Protein AF-A0A382MZM8-F1 (afdb_monomer_lite)

Radius of gyration: 19.23 Å; chains: 1; bounding box: 52×32×50 Å

InterPro domains:
  IPR002797 Polysaccharide biosynthesis protein [PF01943] (15-106)

Sequence (135 aa):
MNNFKKRKLGGFDSIKGIGAIGIGDIVGKSIAGVFWIYVASVLTPEEFGEISYLMSIAATCSIFAAIGTQNTITTFTAKKIELVKTLSIFSIISSIFGTVVLLLLFERLDIGILSIGFVLNNLVIGNLLGRKKFS

Foldseek 3Di:
DDPVVVVVVVVVVVVVLVVLVVVVVVVVVVVVVVVLVVVVVPDDPVVNVVVVVLLVLLQVLLVVLQQAFLQRLLQCLLVVPPCLVVSLVSSLVSLQVSLVVCCVVPVDNVSSVSSSVNNVVRSVNSNCNNPSVSD

Structure (mmCIF, N/CA/C/O backbone):
data_AF-A0A382MZM8-F1
#
_entry.id   AF-A0A382MZM8-F1
#
loop_
_atom_site.group_PDB
_atom_site.id
_atom_site.type_symbol
_atom_site.label_atom_id
_atom_site.label_alt_id
_atom_site.label_comp_id
_atom_site.label_asym_id
_atom_site.label_entity_id
_atom_site.label_seq_id
_atom_site.pdbx_PDB_ins_code
_atom_site.Cartn_x
_atom_site.Cartn_y
_atom_site.Cartn_z
_atom_site.occupancy
_atom_site.B_iso_or_equiv
_atom_site.auth_seq_id
_atom_site.auth_comp_id
_atom_site.auth_asym_id
_atom_site.auth_atom_id
_atom_site.pdbx_PDB_model_num
ATOM 1 N N . MET A 1 1 ? -35.511 -13.108 24.244 1.00 50.25 1 MET A N 1
ATOM 2 C CA . MET A 1 1 ? -34.773 -13.958 23.276 1.00 50.25 1 MET A CA 1
ATOM 3 C C . MET A 1 1 ? -33.525 -14.508 23.958 1.00 50.25 1 MET A C 1
ATOM 5 O O . MET A 1 1 ? -32.724 -13.721 24.439 1.00 50.25 1 MET A O 1
ATOM 9 N N . ASN A 1 2 ? -33.406 -15.834 24.075 1.00 51.44 2 ASN A N 1
ATOM 10 C CA . ASN A 1 2 ? -32.404 -16.502 24.918 1.00 51.44 2 ASN A CA 1
ATOM 11 C C . ASN A 1 2 ? -30.959 -16.254 24.420 1.00 51.44 2 ASN A C 1
ATOM 13 O O . ASN A 1 2 ? -30.708 -16.328 23.213 1.00 51.44 2 ASN A O 1
ATOM 17 N N . ASN A 1 3 ? -30.005 -15.999 25.327 1.00 56.75 3 ASN A N 1
ATOM 18 C CA . ASN A 1 3 ? -28.608 -15.621 25.014 1.00 56.75 3 ASN A CA 1
ATOM 19 C C . ASN A 1 3 ? -27.878 -16.624 24.093 1.00 56.75 3 ASN A C 1
ATOM 21 O O . ASN A 1 3 ? -27.014 -16.246 23.300 1.00 56.75 3 ASN A O 1
ATOM 25 N N . PHE A 1 4 ? -28.284 -17.895 24.124 1.00 57.38 4 PHE A N 1
ATOM 26 C CA . PHE A 1 4 ? -27.790 -18.947 23.232 1.00 57.38 4 PHE A CA 1
ATOM 27 C C . PHE A 1 4 ? -28.1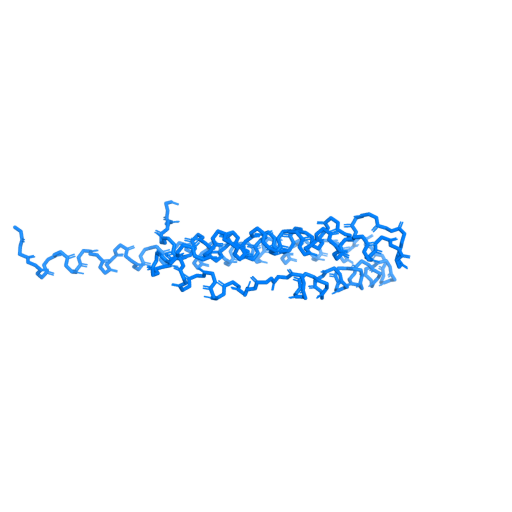71 -18.742 21.758 1.00 57.38 4 PHE A C 1
ATOM 29 O O . PHE A 1 4 ? -27.348 -18.959 20.869 1.00 57.38 4 PHE A O 1
ATOM 36 N N . LYS A 1 5 ? -29.394 -18.272 21.477 1.00 48.62 5 LYS A N 1
ATOM 37 C CA . LYS A 1 5 ? -29.871 -18.038 20.104 1.00 48.62 5 LYS A CA 1
ATOM 38 C C . LYS A 1 5 ? -29.167 -16.820 19.485 1.00 48.62 5 LYS A C 1
ATOM 40 O O . LYS A 1 5 ? -28.805 -16.855 18.316 1.00 48.62 5 LYS A O 1
ATOM 45 N N . LYS A 1 6 ? -28.866 -15.798 20.300 1.00 51.56 6 LYS A N 1
ATOM 46 C CA . LYS A 1 6 ? -28.113 -14.589 19.906 1.00 51.56 6 LYS A CA 1
ATOM 47 C C . LYS A 1 6 ? -26.655 -14.901 19.519 1.00 51.56 6 LYS A C 1
ATOM 49 O O . LYS A 1 6 ? -26.166 -14.374 18.526 1.00 51.56 6 LYS A O 1
ATOM 54 N N . ARG A 1 7 ? -25.984 -15.811 20.244 1.00 55.50 7 ARG A N 1
ATOM 55 C CA . ARG A 1 7 ? -24.635 -16.314 19.897 1.00 55.50 7 ARG A CA 1
ATOM 56 C C . ARG A 1 7 ? -24.619 -17.140 18.607 1.00 55.50 7 ARG A C 1
ATOM 58 O O . ARG A 1 7 ? -23.684 -17.012 17.825 1.00 55.50 7 ARG A O 1
ATOM 65 N N . LYS A 1 8 ? -25.645 -17.967 18.376 1.00 49.66 8 LYS A N 1
ATOM 66 C CA . LYS A 1 8 ? -25.745 -18.820 17.179 1.00 49.66 8 LYS A CA 1
ATOM 67 C C . LYS A 1 8 ? -26.028 -18.015 15.902 1.00 49.66 8 LYS A C 1
ATOM 69 O O . LYS A 1 8 ? -25.416 -18.300 14.880 1.00 49.66 8 LYS A O 1
ATOM 74 N N . LEU A 1 9 ? -26.884 -16.987 15.976 1.00 52.03 9 LEU A N 1
ATOM 75 C CA . LEU A 1 9 ? -27.099 -16.051 14.862 1.00 52.03 9 LEU A CA 1
ATOM 76 C C . LEU A 1 9 ? -25.839 -15.220 14.557 1.00 52.03 9 LEU A C 1
ATOM 78 O O . LEU A 1 9 ? -25.416 -15.170 13.409 1.00 52.03 9 LEU A O 1
ATOM 82 N N . GLY A 1 10 ? -25.164 -14.677 15.580 1.00 59.53 10 GLY A N 1
ATOM 83 C CA . GLY A 1 10 ? -23.935 -13.895 15.374 1.00 59.53 10 GLY A CA 1
ATOM 84 C C . GLY A 1 10 ? -22.761 -14.695 14.790 1.00 59.53 10 GLY A C 1
ATOM 85 O O . GLY A 1 10 ? -21.925 -14.133 14.084 1.00 59.53 10 GLY A O 1
ATOM 86 N N . GLY A 1 11 ? -22.700 -16.009 15.042 1.00 63.81 11 GLY A N 1
ATOM 87 C CA . GLY A 1 11 ? -21.718 -16.899 14.415 1.00 63.81 11 GLY A CA 1
ATOM 88 C C . GLY A 1 11 ? -21.966 -17.097 12.917 1.00 63.81 11 GLY A C 1
ATOM 89 O O . GLY A 1 11 ? -21.024 -17.056 12.133 1.00 63.81 11 GLY A O 1
ATOM 90 N N . PHE A 1 12 ? -23.229 -17.241 12.509 1.00 65.38 12 PHE A N 1
ATOM 91 C CA . PHE A 1 12 ? -23.603 -17.423 11.104 1.00 65.38 12 PHE A CA 1
ATOM 92 C C . PHE A 1 12 ? -23.371 -16.149 10.275 1.00 65.38 12 PHE A C 1
ATOM 94 O O . PHE A 1 12 ? -22.829 -16.220 9.173 1.00 65.38 12 PHE A O 1
ATOM 101 N N . ASP A 1 13 ? -23.687 -14.978 10.834 1.00 69.94 13 ASP A N 1
ATOM 102 C CA . ASP A 1 13 ? -23.414 -13.680 10.198 1.00 69.94 13 ASP A CA 1
ATOM 103 C C . ASP A 1 13 ? -21.905 -13.396 10.098 1.00 69.94 13 ASP A C 1
ATOM 105 O O . ASP A 1 13 ? -21.431 -12.850 9.102 1.00 69.94 13 ASP A O 1
ATOM 109 N N . SER A 1 14 ? -21.121 -13.844 11.086 1.00 70.75 14 SER A N 1
ATOM 110 C CA . SER A 1 14 ? -19.655 -13.755 11.037 1.00 70.75 14 SER A CA 1
ATOM 111 C C . SER A 1 14 ? -19.053 -14.645 9.943 1.00 70.75 14 SER A C 1
ATOM 113 O O . SER A 1 14 ? -18.127 -14.216 9.260 1.00 70.75 14 SER A O 1
ATOM 115 N N . ILE A 1 15 ? -19.583 -15.858 9.737 1.00 79.06 15 ILE A N 1
ATOM 116 C CA . ILE A 1 15 ? -19.142 -16.765 8.662 1.00 79.06 15 ILE A CA 1
ATOM 117 C C . ILE A 1 15 ? -19.470 -16.174 7.287 1.00 79.06 15 ILE A C 1
ATOM 119 O O . ILE A 1 15 ? -18.625 -16.212 6.396 1.00 79.06 15 ILE A O 1
ATOM 123 N N . LYS A 1 16 ? -20.656 -15.572 7.120 1.00 79.25 16 LYS A N 1
ATOM 124 C CA . LYS A 1 16 ? -21.018 -14.863 5.883 1.00 79.25 16 LYS A CA 1
ATOM 125 C C . LYS A 1 16 ? -20.082 -13.688 5.596 1.00 79.25 16 LYS A C 1
ATOM 127 O O . LYS A 1 16 ? -19.625 -13.557 4.467 1.00 79.25 16 LYS A O 1
ATOM 132 N N . GLY A 1 17 ? -19.752 -12.878 6.606 1.00 79.75 17 GLY A N 1
ATOM 133 C CA . GLY A 1 17 ? -18.824 -11.750 6.454 1.00 79.75 17 GLY A CA 1
ATOM 134 C C . GLY A 1 17 ? -17.400 -12.181 6.084 1.00 79.75 17 GLY A C 1
ATOM 135 O O . GLY A 1 17 ? -16.790 -11.601 5.190 1.00 79.75 17 GLY A O 1
ATOM 136 N N . ILE A 1 18 ? -16.884 -13.242 6.714 1.00 81.06 18 ILE A N 1
ATOM 137 C CA . ILE A 1 18 ? -15.571 -13.815 6.368 1.00 81.06 18 ILE A CA 1
ATOM 138 C C . ILE A 1 18 ? -15.595 -14.402 4.950 1.00 81.06 18 ILE A C 1
ATOM 140 O O . ILE A 1 18 ? -14.662 -14.180 4.182 1.00 81.06 18 ILE A O 1
ATOM 144 N N . GLY A 1 19 ? -16.672 -15.105 4.585 1.00 85.06 19 GLY A N 1
ATOM 145 C CA . GLY A 1 19 ? -16.867 -15.633 3.236 1.00 85.06 19 GLY A CA 1
ATOM 146 C C . GLY A 1 19 ? -16.887 -14.533 2.174 1.00 85.06 19 GLY A C 1
ATOM 147 O O . GLY A 1 19 ? -16.227 -14.673 1.150 1.00 85.06 19 GLY A O 1
ATOM 148 N N . ALA A 1 20 ? -17.564 -13.413 2.439 1.00 85.56 20 ALA A N 1
ATOM 149 C CA . ALA A 1 20 ? -17.592 -12.262 1.539 1.00 85.56 20 ALA A CA 1
ATOM 150 C C . ALA A 1 20 ? -16.196 -11.649 1.326 1.00 85.56 20 ALA A C 1
ATOM 152 O O . ALA A 1 20 ? -15.827 -11.368 0.187 1.00 85.56 20 ALA A O 1
ATOM 153 N N . ILE A 1 21 ? -15.388 -11.509 2.387 1.00 84.50 21 ILE A N 1
ATOM 154 C CA . ILE A 1 21 ? -13.992 -11.048 2.266 1.00 84.50 21 ILE A CA 1
ATOM 155 C C . ILE A 1 21 ? -13.163 -12.031 1.442 1.00 84.50 21 ILE A C 1
ATOM 157 O O . ILE A 1 21 ? -12.437 -11.609 0.549 1.00 84.50 21 ILE A O 1
ATOM 161 N N . GLY A 1 22 ? -13.279 -13.332 1.722 1.00 88.00 22 GLY A N 1
ATOM 162 C CA . GLY A 1 22 ? -12.537 -14.359 0.992 1.00 88.00 22 GLY A CA 1
ATOM 163 C C . GLY A 1 22 ? -12.871 -14.370 -0.500 1.00 88.00 22 GLY A C 1
ATOM 164 O O . GLY A 1 22 ? -11.969 -14.426 -1.330 1.00 88.00 22 GLY A O 1
ATOM 165 N N . ILE A 1 23 ? -14.155 -14.247 -0.851 1.00 91.19 23 ILE A N 1
ATOM 166 C CA . ILE A 1 23 ? -14.594 -14.131 -2.249 1.00 91.19 23 ILE A CA 1
ATOM 167 C C . ILE A 1 23 ? -14.036 -12.852 -2.878 1.00 91.19 23 ILE A C 1
ATOM 169 O O . ILE A 1 23 ? -13.497 -12.912 -3.980 1.00 91.19 23 ILE A O 1
ATOM 173 N N . GLY A 1 24 ? -14.125 -11.715 -2.183 1.00 90.69 24 GLY A N 1
ATOM 174 C CA . GLY A 1 24 ? -13.575 -10.448 -2.664 1.00 90.69 24 GLY A CA 1
ATOM 175 C C . GLY A 1 24 ? -12.070 -10.519 -2.928 1.00 90.69 24 GLY A C 1
ATOM 176 O O . GLY A 1 24 ? -11.610 -10.044 -3.964 1.00 90.69 24 GLY A O 1
ATOM 177 N N . ASP A 1 25 ? -11.315 -11.167 -2.040 1.00 91.19 25 ASP A N 1
ATOM 178 C CA . ASP A 1 25 ? -9.869 -11.347 -2.183 1.00 91.19 25 ASP A CA 1
ATOM 179 C C . ASP A 1 25 ? -9.521 -12.259 -3.370 1.00 91.19 25 ASP A C 1
ATOM 181 O O . ASP A 1 25 ? -8.662 -11.914 -4.180 1.00 91.19 25 ASP A O 1
ATOM 185 N N . ILE A 1 26 ? -10.237 -13.379 -3.537 1.00 95.44 26 ILE A N 1
ATOM 186 C CA . ILE A 1 26 ? -10.057 -14.278 -4.688 1.00 95.44 26 ILE A CA 1
ATOM 187 C C . ILE A 1 26 ? -10.354 -13.538 -5.992 1.00 95.44 26 ILE A C 1
ATOM 189 O O . ILE A 1 26 ? -9.512 -13.525 -6.885 1.00 95.44 26 ILE A O 1
ATOM 193 N N . VAL A 1 27 ? -11.516 -12.887 -6.096 1.00 96.12 27 VAL A N 1
ATOM 194 C CA . VAL A 1 27 ? -11.919 -12.158 -7.307 1.00 96.12 27 VAL A CA 1
ATOM 195 C C . VAL A 1 27 ? -10.920 -11.046 -7.624 1.00 96.12 27 VAL A C 1
ATOM 197 O O . VAL A 1 27 ? -10.465 -10.942 -8.762 1.00 96.12 27 VAL A O 1
ATOM 200 N N . GLY A 1 28 ? -10.521 -10.256 -6.623 1.00 94.25 28 GLY A N 1
ATOM 201 C CA . GLY A 1 28 ? -9.542 -9.184 -6.794 1.00 94.25 28 GLY A CA 1
ATOM 202 C C . GLY A 1 28 ? -8.186 -9.699 -7.281 1.00 94.25 28 GLY A C 1
ATOM 203 O O . GLY A 1 28 ? -7.628 -9.160 -8.238 1.00 94.25 28 GLY A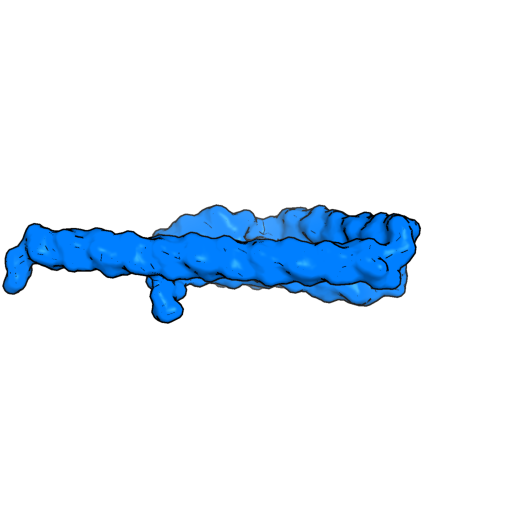 O 1
ATOM 204 N N . LYS A 1 29 ? -7.676 -10.784 -6.685 1.00 95.31 29 LYS A N 1
ATOM 205 C CA . LYS A 1 29 ? -6.416 -11.417 -7.107 1.00 95.31 29 LYS A CA 1
ATOM 206 C C . LYS A 1 29 ? -6.515 -12.043 -8.495 1.00 95.31 29 LYS A C 1
ATOM 208 O O . LYS A 1 29 ? -5.558 -11.946 -9.256 1.00 95.31 29 LYS A O 1
ATOM 213 N N . SER A 1 30 ? -7.649 -12.645 -8.851 1.00 96.94 30 SER A N 1
ATOM 214 C CA . SER A 1 30 ? -7.878 -13.182 -10.196 1.00 96.94 30 SER A CA 1
ATOM 215 C C . SER A 1 30 ? -7.873 -12.078 -11.252 1.00 96.94 30 SER A C 1
ATOM 217 O O . SER A 1 30 ? -7.204 -12.229 -12.272 1.00 96.94 30 SER A O 1
ATOM 219 N N . ILE A 1 31 ? -8.543 -10.949 -10.994 1.00 97.06 31 ILE A N 1
ATOM 220 C CA . ILE A 1 31 ? -8.527 -9.781 -11.891 1.00 97.06 31 ILE A CA 1
ATOM 221 C C . ILE A 1 31 ? -7.099 -9.242 -12.037 1.00 97.06 31 ILE A C 1
ATOM 223 O O . ILE A 1 31 ? -6.644 -9.022 -13.158 1.00 97.06 31 ILE A O 1
AT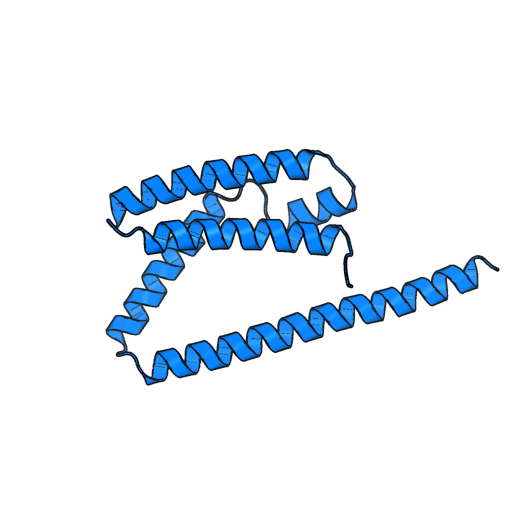OM 227 N N . ALA A 1 32 ? -6.369 -9.086 -10.929 1.00 95.88 32 ALA A N 1
ATOM 228 C CA . ALA A 1 32 ? -4.972 -8.656 -10.959 1.00 95.88 32 ALA A CA 1
ATOM 229 C C . ALA A 1 32 ? -4.074 -9.641 -11.733 1.00 95.88 32 ALA A C 1
ATOM 231 O O . ALA A 1 32 ? -3.188 -9.218 -12.471 1.00 95.88 32 ALA A O 1
ATOM 232 N N . GLY A 1 33 ? -4.317 -10.948 -11.612 1.00 96.94 33 GLY A N 1
ATOM 233 C CA . GLY A 1 33 ? -3.609 -11.976 -12.376 1.00 96.94 33 GLY A CA 1
ATOM 234 C C . GLY A 1 33 ? -3.841 -11.847 -13.882 1.00 96.94 33 GLY A C 1
ATOM 235 O O . GLY A 1 33 ? -2.882 -11.819 -14.647 1.00 96.94 33 GLY A O 1
ATOM 236 N N . VAL A 1 34 ? -5.100 -11.695 -14.309 1.00 97.56 34 VAL A N 1
ATOM 237 C CA . VAL A 1 34 ? -5.444 -11.461 -15.724 1.00 97.56 34 VAL A CA 1
ATOM 238 C C . VAL A 1 34 ? -4.815 -10.163 -16.237 1.00 97.56 34 VAL A C 1
ATOM 240 O O . VAL A 1 34 ? -4.268 -10.146 -17.338 1.00 97.56 34 VAL A O 1
ATOM 243 N N . PHE A 1 35 ? -4.834 -9.099 -15.430 1.00 96.12 35 PHE A N 1
ATOM 244 C CA . PHE A 1 35 ? -4.176 -7.835 -15.754 1.00 96.12 35 PHE A CA 1
ATOM 245 C C . PHE A 1 35 ? -2.680 -8.025 -16.031 1.00 96.12 35 PHE A C 1
ATOM 247 O O . PHE A 1 35 ? -2.194 -7.588 -17.071 1.00 96.12 35 PHE A O 1
ATOM 254 N N . TRP A 1 36 ? -1.952 -8.723 -15.156 1.00 95.06 36 TRP A N 1
ATOM 255 C CA . TRP A 1 36 ? -0.517 -8.937 -15.359 1.00 95.06 36 TRP A CA 1
ATOM 256 C C . TRP A 1 36 ? -0.204 -9.844 -16.552 1.00 95.06 36 TRP A C 1
ATOM 258 O O . TRP A 1 36 ? 0.773 -9.587 -17.250 1.00 95.06 36 TRP A O 1
ATOM 268 N N . ILE A 1 37 ? -1.047 -10.844 -16.841 1.00 96.06 37 ILE A N 1
ATOM 269 C CA . ILE A 1 37 ? -0.923 -11.664 -18.060 1.00 96.06 37 ILE A CA 1
ATOM 270 C C . ILE A 1 37 ? -1.075 -10.791 -19.310 1.00 96.06 37 ILE A C 1
ATOM 272 O O . ILE A 1 37 ? -0.289 -10.915 -20.247 1.00 96.06 37 ILE A O 1
ATOM 276 N N . TYR A 1 38 ? -2.056 -9.886 -19.318 1.00 96.50 38 TYR A N 1
ATOM 277 C CA . TYR A 1 38 ? -2.241 -8.948 -20.421 1.00 96.50 38 TYR A CA 1
ATOM 278 C C . TYR A 1 38 ? -1.024 -8.030 -20.593 1.00 96.50 38 TYR A C 1
ATOM 280 O O . TYR A 1 38 ? -0.486 -7.942 -21.694 1.00 96.50 38 TYR A O 1
ATOM 288 N N . VAL A 1 39 ? -0.541 -7.409 -19.512 1.00 95.81 39 VAL A N 1
ATOM 289 C CA . VAL A 1 39 ? 0.646 -6.536 -19.544 1.00 95.81 39 VAL A CA 1
ATOM 290 C C . VAL A 1 39 ? 1.871 -7.281 -20.088 1.00 95.81 39 VAL A C 1
ATOM 292 O O . VAL A 1 39 ? 2.565 -6.762 -20.958 1.00 95.81 39 VAL A O 1
ATOM 295 N N . ALA A 1 40 ? 2.094 -8.522 -19.651 1.00 94.31 40 ALA A N 1
ATOM 296 C CA . ALA A 1 40 ? 3.187 -9.359 -20.145 1.00 94.31 40 ALA A CA 1
ATOM 297 C C . ALA A 1 40 ? 3.050 -9.735 -21.633 1.00 94.31 40 ALA A C 1
ATOM 299 O O . ALA A 1 40 ? 4.050 -10.033 -22.276 1.00 94.31 40 ALA A O 1
ATOM 300 N N . SER A 1 41 ? 1.832 -9.733 -22.186 1.00 95.88 41 SER A N 1
ATOM 301 C CA . SER A 1 41 ? 1.601 -10.031 -23.606 1.00 95.88 41 SER A CA 1
ATOM 302 C C . SER A 1 41 ? 1.866 -8.847 -24.542 1.00 95.88 41 SER A C 1
ATOM 304 O O . SER A 1 41 ? 2.092 -9.064 -25.730 1.00 95.88 41 SER A O 1
ATOM 306 N N . VAL A 1 42 ? 1.821 -7.612 -24.026 1.00 97.00 42 VAL A N 1
ATOM 307 C CA . VAL A 1 42 ? 1.942 -6.384 -24.836 1.00 97.00 42 VAL A CA 1
ATOM 308 C C . VAL A 1 42 ? 3.281 -5.666 -24.675 1.00 97.00 42 VAL A C 1
ATOM 310 O O . VAL A 1 42 ? 3.637 -4.880 -25.547 1.00 97.00 42 VAL A O 1
ATOM 313 N N . LEU A 1 43 ? 4.013 -5.916 -23.587 1.00 96.62 43 LEU A N 1
ATOM 314 C CA . LEU A 1 43 ? 5.319 -5.311 -23.323 1.00 96.62 43 LEU A CA 1
ATOM 315 C C . LEU A 1 43 ? 6.470 -6.237 -23.708 1.00 96.62 43 LEU A C 1
ATOM 317 O O . LEU A 1 43 ? 6.358 -7.463 -23.649 1.00 96.62 43 LEU A O 1
ATOM 321 N N . THR A 1 44 ? 7.615 -5.643 -24.031 1.00 96.38 44 THR A N 1
ATOM 322 C CA . THR A 1 44 ? 8.866 -6.396 -24.138 1.00 96.38 44 THR A CA 1
ATOM 323 C C . THR A 1 44 ? 9.347 -6.861 -22.753 1.00 96.38 44 THR A C 1
ATOM 325 O O . THR A 1 44 ? 8.994 -6.261 -21.731 1.00 96.38 44 THR A O 1
ATOM 328 N N . PRO A 1 45 ? 10.189 -7.912 -22.675 1.00 94.75 45 PRO A N 1
ATOM 329 C CA . PRO A 1 45 ? 10.760 -8.358 -21.402 1.00 94.75 45 PRO A CA 1
ATOM 330 C C . PRO A 1 45 ? 11.533 -7.265 -20.647 1.00 94.75 45 PRO A C 1
ATOM 332 O O . PRO A 1 45 ? 11.540 -7.266 -19.417 1.00 94.75 45 PRO A O 1
ATOM 335 N N . GLU A 1 46 ? 12.164 -6.337 -21.369 1.00 95.69 46 GLU A N 1
ATOM 336 C CA . GLU A 1 46 ? 12.915 -5.217 -20.794 1.00 95.69 46 GLU A CA 1
ATOM 337 C C . GLU A 1 46 ? 11.981 -4.196 -20.132 1.00 95.69 46 GLU A C 1
ATOM 339 O O . GLU A 1 46 ? 12.127 -3.914 -18.943 1.00 95.69 46 GLU A O 1
ATOM 344 N N . GLU A 1 47 ? 10.954 -3.733 -20.849 1.00 95.81 47 GLU A N 1
ATOM 345 C CA . GLU A 1 47 ? 9.951 -2.795 -20.320 1.00 95.81 47 GLU A CA 1
ATOM 346 C C . GLU A 1 47 ? 9.181 -3.394 -19.135 1.00 95.81 47 GLU A C 1
ATOM 348 O O . GLU A 1 47 ? 8.935 -2.728 -18.126 1.00 95.81 47 GLU A O 1
ATOM 353 N N . PHE A 1 48 ? 8.822 -4.679 -19.225 1.00 94.44 48 PHE A N 1
ATOM 354 C CA . PHE A 1 48 ? 8.166 -5.394 -18.132 1.00 94.44 48 PHE A CA 1
ATOM 355 C C . PHE A 1 48 ? 9.064 -5.480 -16.886 1.00 94.44 48 PHE A C 1
ATOM 357 O O . PHE A 1 48 ? 8.592 -5.317 -15.752 1.00 94.44 48 PHE A O 1
ATOM 364 N N . GLY A 1 49 ? 10.364 -5.714 -17.092 1.00 94.38 49 GLY A N 1
ATOM 365 C CA . GLY A 1 49 ? 11.376 -5.722 -16.040 1.00 94.38 49 GLY A CA 1
ATOM 366 C C . GLY A 1 49 ? 11.532 -4.358 -15.371 1.00 94.38 49 GLY A C 1
ATOM 367 O O . GLY A 1 49 ? 11.548 -4.285 -14.140 1.00 94.38 49 GLY A O 1
ATOM 368 N N . GLU A 1 50 ? 11.568 -3.279 -16.155 1.00 94.38 50 GLU A N 1
ATOM 369 C CA . GLU A 1 50 ? 11.671 -1.912 -15.637 1.00 94.38 50 GLU A CA 1
ATOM 370 C C . GLU A 1 50 ? 10.460 -1.549 -14.767 1.00 94.38 50 GLU A C 1
ATOM 372 O O . GLU A 1 50 ? 10.623 -1.133 -13.620 1.00 94.38 50 GLU A O 1
ATOM 377 N N . ILE A 1 51 ? 9.233 -1.783 -15.247 1.00 94.50 51 ILE A N 1
ATOM 378 C CA . ILE A 1 51 ? 8.015 -1.508 -14.464 1.00 94.50 51 ILE A CA 1
ATOM 379 C C . ILE A 1 51 ? 8.028 -2.293 -13.148 1.00 94.50 51 ILE A C 1
ATOM 381 O O . ILE A 1 51 ? 7.728 -1.743 -12.083 1.00 94.50 51 ILE A O 1
ATOM 385 N N . SER A 1 52 ? 8.409 -3.570 -13.203 1.00 94.19 52 SER A N 1
ATOM 386 C CA . SER A 1 52 ? 8.498 -4.431 -12.021 1.00 94.19 52 SER A CA 1
ATOM 387 C C . SER A 1 52 ? 9.541 -3.929 -11.017 1.00 94.19 52 SER A C 1
ATOM 389 O O . SER A 1 52 ? 9.298 -3.944 -9.806 1.00 94.19 52 SER A O 1
ATOM 391 N N . TYR A 1 53 ? 10.683 -3.440 -11.502 1.00 95.19 53 TYR A N 1
ATOM 392 C CA . TYR A 1 53 ? 11.732 -2.843 -10.679 1.00 95.19 53 TYR A CA 1
ATOM 393 C C . TYR A 1 53 ? 11.240 -1.577 -9.962 1.00 95.19 53 TYR A C 1
ATOM 395 O O . TYR A 1 53 ? 11.350 -1.473 -8.736 1.00 95.19 53 TYR A O 1
ATOM 403 N N . LEU A 1 54 ? 10.613 -0.652 -10.690 1.00 94.62 54 LEU A N 1
ATOM 404 C CA . LEU A 1 54 ? 10.126 0.614 -10.131 1.00 94.62 54 LEU A CA 1
ATOM 405 C C . LEU A 1 54 ? 8.989 0.396 -9.124 1.00 94.62 54 LEU A C 1
ATOM 407 O O . LEU A 1 54 ? 8.980 1.001 -8.049 1.00 94.62 54 LEU A O 1
ATOM 411 N N . MET A 1 55 ? 8.074 -0.531 -9.418 1.00 95.62 55 MET A N 1
ATOM 412 C CA . MET A 1 55 ? 7.035 -0.961 -8.478 1.00 95.62 55 MET A CA 1
ATOM 413 C C . MET A 1 55 ? 7.629 -1.543 -7.193 1.00 95.62 55 MET A C 1
ATOM 415 O O . MET A 1 55 ? 7.141 -1.250 -6.101 1.00 95.62 55 MET A O 1
ATOM 419 N N . SER A 1 56 ? 8.694 -2.342 -7.304 1.00 96.12 56 SER A N 1
ATOM 420 C CA . SER A 1 56 ? 9.356 -2.956 -6.148 1.00 96.12 56 SER A CA 1
ATOM 421 C C . SER A 1 56 ? 10.019 -1.913 -5.246 1.00 96.12 56 SER A C 1
ATOM 423 O O . SER A 1 56 ? 9.940 -2.016 -4.018 1.00 96.12 56 SER A O 1
ATOM 425 N N . ILE A 1 57 ? 10.622 -0.874 -5.829 1.00 95.38 57 ILE A N 1
ATOM 426 C CA . ILE A 1 57 ? 11.175 0.255 -5.073 1.00 95.38 57 ILE A CA 1
ATOM 427 C C . ILE A 1 57 ? 10.062 1.029 -4.367 1.00 95.38 57 ILE A C 1
ATOM 429 O O . ILE A 1 57 ? 10.176 1.292 -3.168 1.00 95.38 57 ILE A O 1
ATOM 433 N N . ALA A 1 58 ? 8.970 1.350 -5.068 1.00 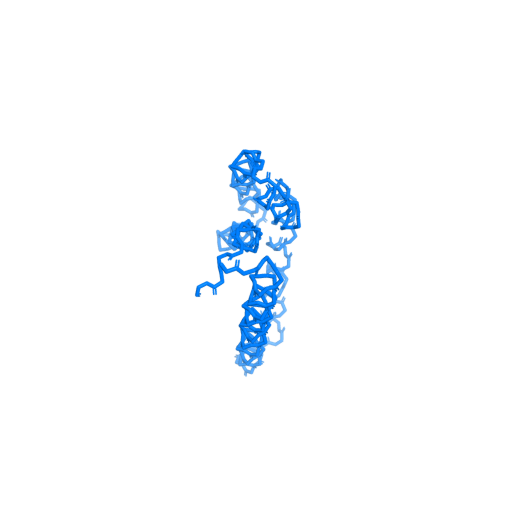96.31 58 ALA A N 1
ATOM 434 C CA . ALA A 1 58 ? 7.823 2.028 -4.465 1.00 96.31 58 ALA A CA 1
ATOM 435 C C . ALA A 1 58 ? 7.239 1.217 -3.297 1.00 96.31 58 ALA A C 1
ATOM 437 O O . ALA A 1 58 ? 7.012 1.757 -2.214 1.00 96.31 58 ALA A O 1
ATOM 438 N N . ALA A 1 59 ? 7.065 -0.094 -3.482 1.00 95.81 59 ALA A N 1
ATOM 439 C CA . ALA A 1 59 ? 6.598 -0.997 -2.436 1.00 95.81 59 ALA A CA 1
ATOM 440 C C . ALA A 1 59 ? 7.558 -1.020 -1.239 1.00 95.81 59 ALA A C 1
ATOM 442 O O . ALA A 1 59 ? 7.122 -0.889 -0.097 1.00 95.81 59 ALA A O 1
ATOM 443 N N . THR A 1 60 ? 8.865 -1.099 -1.484 1.00 95.31 60 THR A N 1
ATOM 444 C CA . THR A 1 60 ? 9.878 -1.092 -0.419 1.00 95.31 60 THR A CA 1
ATOM 445 C C . THR A 1 60 ? 9.862 0.224 0.358 1.00 95.31 60 THR A C 1
ATOM 447 O O . THR A 1 60 ? 9.818 0.214 1.586 1.00 95.31 60 THR A O 1
ATOM 450 N N . CYS A 1 61 ? 9.817 1.362 -0.337 1.00 95.31 61 CYS A N 1
ATOM 451 C CA . CYS A 1 61 ? 9.688 2.677 0.287 1.00 95.31 61 CYS A CA 1
ATOM 452 C C . CYS A 1 61 ? 8.428 2.762 1.164 1.00 95.31 61 CYS A C 1
ATOM 454 O O . CYS A 1 61 ? 8.499 3.231 2.300 1.00 95.31 61 CYS A O 1
ATOM 456 N N . SER A 1 62 ? 7.299 2.232 0.681 1.00 95.50 62 SER A N 1
ATOM 457 C CA . SER A 1 62 ? 6.033 2.231 1.422 1.00 95.50 62 SER A CA 1
ATOM 458 C C . SER A 1 62 ? 6.115 1.465 2.749 1.00 95.50 62 SER A C 1
ATOM 460 O O . SER A 1 62 ? 5.500 1.877 3.731 1.00 95.50 62 SER A O 1
ATOM 462 N N . ILE A 1 63 ? 6.917 0.393 2.821 1.00 93.69 63 ILE A N 1
ATOM 463 C CA . ILE A 1 63 ? 7.123 -0.383 4.054 1.00 93.69 63 ILE A CA 1
ATOM 464 C C . ILE A 1 63 ? 7.825 0.472 5.112 1.00 93.69 63 ILE A C 1
ATOM 466 O O . ILE A 1 63 ? 7.409 0.466 6.269 1.00 93.69 63 ILE A O 1
ATOM 470 N N . PHE A 1 64 ? 8.853 1.231 4.722 1.00 92.00 64 PHE A N 1
ATOM 471 C CA . PHE A 1 64 ? 9.563 2.130 5.637 1.00 92.00 64 PHE A CA 1
ATOM 472 C C . PHE A 1 64 ? 8.738 3.364 6.010 1.00 92.00 64 PHE A C 1
ATOM 474 O O . PHE A 1 64 ? 8.831 3.847 7.137 1.00 92.00 64 PHE A O 1
ATOM 481 N N . ALA A 1 65 ? 7.918 3.858 5.083 1.00 93.00 65 ALA A N 1
ATOM 482 C CA . ALA A 1 65 ? 7.037 4.994 5.318 1.00 93.00 65 ALA A CA 1
ATOM 483 C C . ALA A 1 65 ? 5.828 4.654 6.211 1.00 93.00 65 ALA A C 1
ATOM 485 O O . ALA A 1 65 ? 5.268 5.528 6.873 1.00 93.00 65 ALA A O 1
ATOM 486 N N . ALA A 1 66 ? 5.393 3.392 6.239 1.00 92.56 66 ALA A N 1
ATOM 487 C CA . ALA A 1 66 ? 4.258 2.961 7.044 1.00 92.56 66 ALA A CA 1
ATOM 488 C C . ALA A 1 66 ? 4.635 2.840 8.532 1.00 92.56 66 ALA A C 1
ATOM 490 O O . ALA A 1 66 ? 5.184 1.838 8.995 1.00 92.56 66 ALA A O 1
ATOM 491 N N . ILE A 1 67 ? 4.255 3.845 9.321 1.00 86.00 67 ILE A N 1
ATOM 492 C CA . ILE A 1 67 ? 4.390 3.853 10.780 1.00 86.00 67 ILE A CA 1
ATOM 493 C C . ILE A 1 67 ? 3.217 3.058 11.374 1.00 86.00 67 ILE A C 1
ATOM 495 O O . ILE A 1 67 ? 2.208 3.598 11.827 1.00 86.00 67 ILE A O 1
ATOM 499 N N . GLY A 1 68 ? 3.362 1.732 11.338 1.00 80.00 68 GLY A N 1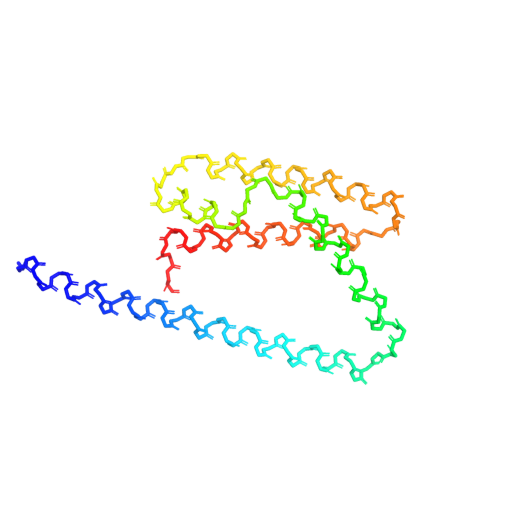
ATOM 500 C CA . GLY A 1 68 ? 2.371 0.757 11.790 1.00 80.00 68 GLY A CA 1
ATOM 501 C C . GLY A 1 68 ? 1.877 -0.128 10.647 1.00 80.00 68 GLY A C 1
ATOM 502 O O . GLY A 1 68 ? 1.344 0.349 9.650 1.00 80.00 68 GLY A O 1
ATOM 503 N N . THR A 1 69 ? 2.028 -1.444 10.799 1.00 85.69 69 THR A N 1
ATOM 504 C CA . THR A 1 69 ? 1.593 -2.409 9.780 1.00 85.69 69 THR A CA 1
ATOM 505 C C . THR A 1 69 ? 0.073 -2.580 9.783 1.00 85.69 69 THR A C 1
ATOM 507 O O . THR A 1 69 ? -0.603 -2.315 10.785 1.00 85.69 69 THR A O 1
ATOM 510 N N . GLN A 1 70 ? -0.476 -3.101 8.682 1.00 91.81 70 GLN A N 1
ATOM 511 C CA . GLN A 1 70 ? -1.901 -3.431 8.549 1.00 91.81 70 GLN A CA 1
ATOM 512 C C . GLN A 1 70 ? -2.441 -4.235 9.750 1.00 91.81 70 GLN A C 1
ATOM 514 O O . GLN A 1 70 ? -3.552 -3.983 10.224 1.00 91.81 70 GLN A O 1
ATOM 519 N N . ASN A 1 71 ? -1.649 -5.163 10.296 1.00 92.19 71 ASN A N 1
ATOM 520 C CA . ASN A 1 71 ? -2.031 -5.985 11.449 1.00 92.19 71 ASN A CA 1
ATOM 521 C C . ASN A 1 71 ? -2.155 -5.161 12.741 1.00 92.19 71 ASN A C 1
ATOM 523 O O . ASN A 1 71 ? -3.119 -5.321 13.498 1.00 92.19 71 ASN A O 1
ATOM 527 N N . THR A 1 72 ? -1.224 -4.234 12.981 1.00 92.75 72 THR A N 1
ATOM 528 C CA . THR A 1 72 ? -1.291 -3.305 14.119 1.00 92.75 72 THR A CA 1
ATOM 529 C C . THR A 1 72 ? -2.531 -2.424 14.019 1.00 92.75 72 THR A C 1
ATOM 531 O O . THR A 1 72 ? -3.303 -2.332 14.973 1.00 92.75 72 THR A O 1
ATOM 534 N N . ILE A 1 73 ? -2.792 -1.852 12.840 1.00 94.12 73 ILE A N 1
ATOM 535 C CA . ILE A 1 73 ? -3.989 -1.037 12.607 1.00 94.12 73 ILE A CA 1
ATOM 536 C C . ILE A 1 73 ? -5.264 -1.858 12.824 1.00 94.12 73 ILE A C 1
ATOM 538 O O . ILE A 1 73 ? -6.175 -1.390 13.507 1.00 94.12 73 ILE A O 1
ATOM 542 N N . THR A 1 74 ? -5.320 -3.097 12.330 1.00 93.31 74 THR A N 1
ATOM 543 C CA . THR A 1 74 ? -6.476 -3.996 12.504 1.00 93.31 74 THR A CA 1
ATOM 544 C C . THR A 1 74 ? -6.777 -4.247 13.980 1.00 93.31 74 THR A C 1
ATOM 546 O O . THR A 1 74 ? -7.913 -4.073 14.429 1.00 93.31 74 THR A O 1
ATOM 549 N N . THR A 1 75 ? -5.762 -4.619 14.762 1.00 92.88 75 THR A N 1
ATOM 550 C CA . THR A 1 75 ? -5.936 -4.944 16.185 1.00 92.88 75 THR A CA 1
ATOM 551 C C . THR A 1 75 ? -6.275 -3.714 17.026 1.00 92.88 75 THR A C 1
ATOM 553 O O . THR A 1 75 ? -7.169 -3.784 17.871 1.00 92.88 75 THR A O 1
ATOM 556 N N . PHE A 1 76 ? -5.625 -2.573 16.782 1.00 92.94 76 PHE A N 1
ATOM 557 C CA . PHE A 1 76 ? -5.908 -1.327 17.501 1.00 92.94 76 PHE A CA 1
ATOM 558 C C . PHE A 1 76 ? -7.290 -0.779 17.161 1.00 92.94 76 PHE A C 1
ATOM 560 O O . PHE A 1 76 ? -8.011 -0.333 18.053 1.00 92.94 76 PHE A O 1
ATOM 567 N N . THR A 1 77 ? -7.706 -0.903 15.903 1.00 92.31 77 THR A N 1
ATOM 568 C CA . THR A 1 77 ? -9.055 -0.534 15.472 1.00 92.31 77 THR A CA 1
ATOM 569 C C . THR A 1 77 ? -10.108 -1.418 16.139 1.00 92.31 77 THR A C 1
ATOM 571 O O . THR A 1 77 ? -11.088 -0.898 16.673 1.00 92.31 77 THR A O 1
ATOM 574 N N . ALA A 1 78 ? -9.890 -2.737 16.193 1.00 89.62 78 ALA A N 1
ATOM 575 C CA . ALA A 1 78 ? -10.797 -3.666 16.872 1.00 89.62 78 ALA A CA 1
ATOM 576 C C . ALA A 1 78 ? -10.904 -3.387 18.382 1.00 89.62 78 ALA A C 1
ATOM 578 O O . ALA A 1 78 ? -11.982 -3.509 18.965 1.00 89.62 78 ALA A O 1
ATOM 579 N N . LYS A 1 79 ? -9.799 -2.963 19.009 1.00 91.12 79 LYS A N 1
ATOM 580 C CA . LYS A 1 79 ? -9.743 -2.541 20.418 1.00 91.12 79 LYS A CA 1
ATOM 581 C C . LYS A 1 79 ? -10.215 -1.100 20.660 1.00 91.12 79 LYS A C 1
ATOM 583 O O . LYS A 1 79 ? -10.228 -0.672 21.808 1.00 91.12 79 LYS A O 1
ATOM 588 N N . LYS A 1 80 ? -10.613 -0.360 19.615 1.00 88.50 80 LYS A N 1
ATOM 589 C CA . LYS A 1 80 ? -11.002 1.064 19.676 1.00 88.50 80 LYS A CA 1
ATOM 590 C C . LYS A 1 80 ? -9.935 1.966 20.313 1.00 88.50 80 LYS A C 1
ATOM 592 O O . LYS A 1 80 ? -10.258 2.927 21.001 1.00 88.50 80 LYS A O 1
ATOM 597 N N . ILE A 1 81 ? -8.664 1.656 20.074 1.00 90.56 81 ILE A N 1
ATOM 598 C CA . ILE A 1 81 ? -7.542 2.469 20.543 1.00 90.56 81 ILE A CA 1
ATOM 599 C C . ILE A 1 81 ? -7.420 3.694 19.629 1.00 90.56 81 ILE A C 1
ATOM 601 O O . ILE A 1 81 ? -7.319 3.561 18.409 1.00 90.56 81 ILE A O 1
ATOM 605 N N . GLU A 1 82 ? -7.399 4.892 20.211 1.00 88.44 82 GLU A N 1
ATOM 606 C CA . GLU A 1 82 ? -7.381 6.157 19.456 1.00 88.44 82 GLU A CA 1
ATOM 607 C C . GLU A 1 82 ? -6.100 6.366 18.633 1.00 88.44 82 GLU A C 1
ATOM 609 O O . GLU A 1 82 ? -6.103 7.094 17.637 1.00 88.44 82 GLU A O 1
ATOM 614 N N . LEU A 1 83 ? -5.032 5.645 18.988 1.00 90.38 83 LEU A N 1
ATOM 615 C CA . LEU A 1 83 ? -3.718 5.695 18.348 1.00 90.38 83 LEU A CA 1
ATOM 616 C C . LEU A 1 83 ? -3.752 5.360 16.846 1.00 90.38 83 LEU A C 1
ATOM 618 O O . LEU A 1 83 ? -2.860 5.778 16.116 1.00 90.38 83 LEU A O 1
ATOM 622 N N . VAL A 1 84 ? -4.792 4.675 16.352 1.00 90.12 84 VAL A N 1
ATOM 623 C CA . VAL A 1 84 ? -4.985 4.403 14.913 1.00 90.12 84 VAL A CA 1
ATOM 624 C C . VAL A 1 84 ? -4.949 5.686 14.081 1.00 90.12 84 VAL A C 1
ATOM 626 O O . VAL A 1 84 ? -4.323 5.707 13.020 1.00 90.12 84 VAL A O 1
ATOM 629 N N . LYS A 1 85 ? -5.594 6.762 14.553 1.00 89.12 85 LYS A N 1
ATOM 630 C CA . LYS A 1 85 ? -5.608 8.048 13.838 1.00 89.12 85 LYS A CA 1
ATOM 631 C C . LYS A 1 85 ? -4.207 8.646 13.777 1.00 89.12 85 LYS A C 1
ATOM 633 O O . LYS A 1 85 ? -3.759 9.035 12.705 1.00 89.12 85 LYS A O 1
ATOM 638 N N . THR A 1 86 ? -3.515 8.658 14.912 1.00 93.06 86 THR A N 1
ATOM 639 C CA . THR A 1 86 ? -2.152 9.174 15.033 1.00 93.06 86 THR A CA 1
ATOM 640 C C . THR A 1 86 ? -1.196 8.413 14.116 1.00 93.06 86 THR A C 1
ATOM 642 O O . THR A 1 86 ? -0.554 9.031 13.275 1.00 93.06 86 THR A O 1
ATOM 645 N N . LEU A 1 87 ? -1.170 7.077 14.189 1.00 93.06 87 LEU A N 1
ATOM 646 C CA . LEU A 1 87 ? -0.323 6.229 13.337 1.00 93.06 87 LEU A CA 1
ATOM 647 C C . LEU A 1 87 ? -0.602 6.442 11.846 1.00 93.06 87 LEU A C 1
ATOM 649 O O . LEU A 1 87 ? 0.330 6.513 11.049 1.00 93.06 87 LEU A O 1
ATOM 653 N N . SER A 1 88 ? -1.874 6.604 11.473 1.00 92.44 88 SER A N 1
ATOM 654 C CA . SER A 1 88 ? -2.254 6.859 10.080 1.00 92.44 88 SER A CA 1
ATOM 655 C C . SER A 1 88 ? -1.748 8.219 9.592 1.00 92.44 88 SER A C 1
ATOM 657 O O . SER A 1 88 ? -1.187 8.300 8.505 1.00 92.44 88 SER A O 1
ATOM 659 N N . ILE A 1 89 ? -1.893 9.280 10.395 1.00 93.88 89 ILE A N 1
ATOM 660 C CA . ILE A 1 89 ? -1.397 10.623 10.049 1.00 93.88 89 ILE A CA 1
ATOM 661 C C . ILE A 1 89 ? 0.127 10.611 9.912 1.00 93.88 89 ILE A C 1
ATOM 663 O O . ILE A 1 89 ? 0.654 11.094 8.914 1.00 93.88 89 ILE A O 1
ATOM 667 N N . PHE A 1 90 ? 0.833 10.015 10.875 1.00 94.81 90 PHE A N 1
ATOM 668 C CA . PHE A 1 90 ? 2.290 9.900 10.825 1.00 94.81 90 PHE A CA 1
ATOM 669 C C . PHE A 1 90 ? 2.767 9.081 9.622 1.00 94.81 90 PHE A C 1
ATOM 671 O O . PHE A 1 90 ? 3.725 9.482 8.970 1.00 94.81 90 PHE A O 1
ATOM 678 N N . SER A 1 91 ? 2.074 7.994 9.276 1.00 95.62 91 SER A N 1
ATOM 679 C CA . SER A 1 91 ? 2.375 7.199 8.078 1.00 95.62 91 SER A CA 1
ATOM 680 C C . SER A 1 91 ? 2.180 8.000 6.790 1.00 95.62 91 SER A C 1
ATOM 682 O O . SER A 1 91 ? 3.015 7.938 5.894 1.00 95.62 91 SER A O 1
ATOM 684 N N . ILE A 1 92 ? 1.110 8.798 6.695 1.00 95.19 92 ILE A N 1
ATOM 685 C CA . ILE A 1 92 ? 0.872 9.664 5.532 1.00 95.19 92 ILE A CA 1
ATOM 686 C C . ILE A 1 92 ? 1.978 10.717 5.428 1.00 95.19 92 ILE A C 1
ATOM 688 O O . ILE A 1 92 ? 2.576 10.869 4.366 1.00 95.19 92 ILE A O 1
ATOM 692 N N . ILE A 1 93 ? 2.312 11.392 6.529 1.00 96.00 93 ILE A N 1
ATOM 693 C CA . ILE A 1 93 ? 3.399 12.379 6.563 1.00 96.00 93 ILE A CA 1
ATOM 694 C C . ILE A 1 93 ? 4.726 11.728 6.150 1.00 96.00 93 ILE A C 1
ATOM 696 O O . ILE A 1 93 ? 5.416 12.239 5.272 1.00 96.00 93 ILE A O 1
ATOM 700 N N . SER A 1 94 ? 5.056 10.568 6.718 1.00 95.44 94 SER A N 1
ATOM 701 C CA . SER A 1 94 ? 6.267 9.818 6.376 1.00 95.44 94 SER A CA 1
ATOM 702 C C . SER A 1 94 ? 6.289 9.387 4.905 1.00 95.44 94 SER A C 1
ATOM 704 O O . SER A 1 94 ? 7.329 9.488 4.261 1.00 95.44 94 SER A O 1
ATOM 706 N N . SER A 1 95 ? 5.144 9.013 4.324 1.00 95.88 95 SER A N 1
ATOM 707 C CA . SER A 1 95 ? 5.043 8.677 2.896 1.00 95.88 95 SER A CA 1
ATOM 708 C C . SER A 1 95 ? 5.273 9.872 1.971 1.00 95.88 95 SER A C 1
ATOM 710 O O . SER A 1 95 ? 5.861 9.708 0.902 1.00 95.88 95 SER A O 1
ATOM 712 N N . ILE A 1 96 ? 4.901 11.085 2.394 1.00 96.06 96 ILE A N 1
ATOM 713 C CA . ILE A 1 96 ? 5.221 12.317 1.660 1.00 96.06 96 ILE A CA 1
ATOM 714 C C . ILE A 1 96 ? 6.738 12.538 1.669 1.00 96.06 96 ILE A C 1
ATOM 716 O O . ILE A 1 96 ? 7.320 12.779 0.615 1.00 96.06 96 ILE A O 1
ATOM 720 N N . PHE A 1 97 ? 7.402 12.366 2.817 1.00 95.56 97 PHE A N 1
ATOM 721 C CA . PHE A 1 97 ? 8.868 12.415 2.881 1.00 95.56 97 PHE A CA 1
ATOM 722 C C . PHE A 1 97 ? 9.522 11.329 2.014 1.00 95.56 97 PHE A C 1
ATOM 724 O O . PHE A 1 97 ? 10.439 11.629 1.255 1.00 95.56 97 PHE A O 1
ATOM 731 N N . GLY A 1 98 ? 9.021 10.091 2.063 1.00 94.75 98 GLY A N 1
ATOM 732 C CA . GLY A 1 98 ? 9.497 8.996 1.212 1.00 94.75 98 GLY A CA 1
ATOM 733 C C . GLY A 1 98 ? 9.344 9.300 -0.281 1.00 94.75 98 GLY A C 1
ATOM 734 O O . GLY A 1 98 ? 10.253 9.039 -1.062 1.00 94.75 98 GLY A O 1
ATOM 735 N N . THR A 1 99 ? 8.243 9.942 -0.671 1.00 95.75 99 THR A N 1
ATOM 736 C CA . THR A 1 99 ? 8.002 10.406 -2.047 1.00 95.75 99 THR A CA 1
ATOM 737 C C . THR A 1 99 ? 9.021 11.456 -2.470 1.00 95.75 99 THR A C 1
ATOM 739 O O . THR A 1 99 ? 9.559 11.360 -3.567 1.00 95.75 99 THR A O 1
ATOM 742 N N . VAL A 1 100 ? 9.335 12.427 -1.607 1.00 95.94 100 VAL A N 1
ATOM 743 C CA . VAL A 1 100 ? 10.376 13.429 -1.889 1.00 95.94 100 VAL A CA 1
ATOM 744 C C . VAL A 1 100 ? 11.736 12.758 -2.092 1.00 95.94 100 VAL A C 1
ATOM 746 O O . VAL A 1 100 ? 12.444 13.093 -3.035 1.00 95.94 100 VAL A O 1
ATOM 749 N N . VAL A 1 101 ? 12.086 11.769 -1.265 1.00 94.75 101 VAL A N 1
ATOM 750 C CA . VAL A 1 101 ? 13.332 11.002 -1.435 1.00 94.75 101 VAL A CA 1
ATOM 751 C C . VAL A 1 101 ? 13.343 10.250 -2.769 1.00 94.75 101 VAL A C 1
ATOM 753 O O . VAL A 1 101 ? 14.329 10.318 -3.496 1.00 94.75 101 VAL A O 1
ATOM 756 N N . LEU A 1 102 ? 12.247 9.575 -3.127 1.00 95.06 102 LEU A N 1
ATOM 757 C CA . LEU A 1 102 ? 12.132 8.869 -4.408 1.00 95.06 102 LEU A CA 1
ATOM 758 C C . LEU A 1 102 ? 12.228 9.817 -5.609 1.00 95.06 102 LEU A C 1
ATOM 760 O O . LEU A 1 102 ? 12.886 9.486 -6.592 1.00 95.06 102 LEU A O 1
ATOM 764 N N . LEU A 1 103 ? 11.626 11.004 -5.516 1.00 95.06 103 LEU A N 1
ATOM 765 C CA . LEU A 1 103 ? 11.714 12.041 -6.541 1.00 95.06 103 LEU A CA 1
ATOM 766 C C . LEU A 1 103 ? 13.152 12.506 -6.777 1.00 95.06 103 LEU A C 1
ATOM 768 O O . LEU A 1 103 ? 13.541 12.679 -7.924 1.00 95.06 103 LEU A O 1
ATOM 772 N N . LEU A 1 104 ? 13.941 12.681 -5.715 1.00 95.12 104 LEU A N 1
ATOM 773 C CA . LEU A 1 104 ? 15.342 13.095 -5.832 1.00 95.12 104 LEU A CA 1
ATOM 774 C C . LEU A 1 104 ? 16.246 12.002 -6.419 1.00 95.12 104 LEU A C 1
ATOM 776 O O . LEU A 1 104 ? 17.270 12.323 -7.010 1.00 95.12 104 LEU A O 1
ATOM 780 N N . LEU A 1 105 ? 15.898 10.724 -6.232 1.00 94.25 105 LEU A N 1
ATOM 781 C CA . LEU A 1 105 ? 16.714 9.594 -6.691 1.00 94.25 105 LEU A CA 1
ATOM 782 C C . LEU A 1 105 ? 16.384 9.141 -8.116 1.00 94.25 105 LEU A C 1
ATOM 784 O O . LEU A 1 105 ? 17.285 8.735 -8.842 1.00 94.25 105 LEU A O 1
ATOM 788 N N . PHE A 1 106 ? 15.105 9.163 -8.492 1.00 92.44 106 PHE A N 1
ATOM 789 C CA . PHE A 1 106 ? 14.626 8.589 -9.753 1.00 92.44 106 PHE A CA 1
ATOM 790 C C . PHE A 1 106 ? 14.037 9.626 -10.710 1.00 92.44 106 PHE A C 1
ATOM 792 O O . PHE A 1 106 ? 13.653 9.255 -11.813 1.00 92.44 106 PHE A O 1
ATOM 799 N N . GLU A 1 107 ? 13.905 10.889 -10.286 1.00 92.38 107 GLU A N 1
ATOM 800 C CA . GLU A 1 107 ? 13.305 11.988 -11.066 1.00 92.38 107 GLU A CA 1
ATOM 801 C C . GLU A 1 107 ? 11.895 11.664 -11.602 1.00 92.38 107 GLU A C 1
ATOM 803 O O . GLU A 1 107 ? 11.421 12.215 -12.595 1.00 92.38 107 GLU A O 1
ATOM 808 N N . ARG A 1 108 ? 11.199 10.754 -10.913 1.00 90.00 108 ARG A N 1
ATOM 809 C CA . ARG A 1 108 ? 9.959 10.122 -11.366 1.00 90.00 108 ARG A CA 1
ATOM 810 C C . ARG A 1 108 ? 8.863 10.224 -10.314 1.00 90.00 108 ARG A C 1
ATOM 812 O O . ARG A 1 108 ? 8.891 9.563 -9.273 1.00 90.00 108 ARG A O 1
ATOM 819 N N . LEU A 1 109 ? 7.888 11.094 -10.584 1.00 93.31 109 LEU A N 1
ATOM 820 C CA . LEU A 1 109 ? 6.781 11.393 -9.668 1.00 93.31 109 LEU A CA 1
ATOM 821 C C . LEU A 1 109 ? 5.797 10.226 -9.525 1.00 93.31 109 LEU A C 1
ATOM 823 O O . LEU A 1 109 ? 5.219 10.025 -8.457 1.00 93.31 109 LEU A O 1
ATOM 827 N N . ASP A 1 110 ? 5.636 9.440 -10.582 1.00 93.88 110 ASP A N 1
ATOM 828 C CA . ASP A 1 110 ? 4.779 8.261 -10.642 1.00 93.88 110 ASP A CA 1
ATOM 829 C C . ASP A 1 110 ? 5.133 7.221 -9.566 1.00 93.88 110 ASP A C 1
ATOM 831 O O . ASP A 1 110 ? 4.240 6.699 -8.898 1.00 93.88 110 ASP A O 1
ATOM 835 N N . ILE A 1 111 ? 6.424 6.992 -9.312 1.00 95.38 111 ILE A N 1
ATOM 836 C CA . ILE A 1 111 ? 6.911 6.038 -8.297 1.00 95.38 111 ILE A CA 1
ATOM 837 C C . ILE A 1 111 ? 6.583 6.524 -6.878 1.00 95.38 111 ILE A C 1
ATOM 839 O O . ILE A 1 111 ? 6.172 5.743 -6.015 1.00 95.38 111 ILE A O 1
ATOM 843 N N . GLY A 1 112 ? 6.735 7.827 -6.631 1.00 95.00 112 GLY A N 1
ATOM 844 C CA . GLY A 1 112 ? 6.394 8.438 -5.349 1.00 95.00 112 GLY A CA 1
ATOM 845 C C . GLY A 1 112 ? 4.894 8.354 -5.053 1.00 95.00 112 GLY A C 1
ATOM 846 O O . GLY A 1 112 ? 4.493 7.902 -3.980 1.00 95.00 112 GLY A O 1
ATOM 847 N N . ILE A 1 113 ? 4.055 8.701 -6.035 1.00 95.62 113 ILE A N 1
ATOM 848 C CA . ILE A 1 113 ? 2.592 8.589 -5.919 1.00 95.62 113 ILE A CA 1
ATOM 849 C C . ILE A 1 113 ? 2.180 7.134 -5.656 1.00 95.62 113 ILE A C 1
ATOM 851 O O . ILE A 1 113 ? 1.335 6.878 -4.793 1.00 95.62 113 ILE A O 1
ATOM 855 N N . LEU A 1 114 ? 2.804 6.176 -6.347 1.00 96.50 114 LEU A N 1
ATOM 856 C CA . LEU A 1 114 ? 2.564 4.750 -6.139 1.00 96.50 114 LEU A CA 1
ATOM 857 C C . LEU A 1 114 ? 2.895 4.313 -4.700 1.00 96.50 114 LEU A C 1
ATOM 859 O O . LEU A 1 114 ? 2.104 3.602 -4.078 1.00 96.50 114 LEU A O 1
ATOM 863 N N . SER A 1 115 ? 4.012 4.790 -4.138 1.00 96.50 115 SER A N 1
ATOM 864 C CA . SER A 1 115 ? 4.411 4.515 -2.748 1.00 96.50 115 SER A CA 1
ATOM 865 C C . SER A 1 115 ? 3.366 5.004 -1.735 1.00 96.50 115 SER A C 1
ATOM 867 O O . SER A 1 115 ? 2.962 4.249 -0.844 1.00 96.50 115 SER A O 1
ATOM 869 N N . ILE A 1 116 ? 2.840 6.225 -1.908 1.00 96.12 116 ILE A N 1
ATOM 870 C CA . ILE A 1 116 ? 1.739 6.751 -1.077 1.00 96.12 116 ILE A CA 1
ATOM 871 C C . ILE A 1 116 ? 0.500 5.857 -1.203 1.00 96.12 116 ILE A C 1
ATOM 873 O O . ILE A 1 116 ? -0.138 5.531 -0.198 1.00 96.12 116 ILE A O 1
ATOM 877 N N . GLY A 1 117 ? 0.174 5.428 -2.426 1.00 96.12 117 GLY A N 1
ATOM 878 C CA . GLY A 1 117 ? -0.932 4.511 -2.694 1.00 96.12 117 GLY A CA 1
ATOM 879 C C . GLY A 1 117 ? -0.830 3.211 -1.894 1.00 96.12 117 GLY A C 1
ATOM 880 O O . GLY A 1 117 ? -1.813 2.794 -1.277 1.00 96.12 117 GLY A O 1
ATOM 881 N N . PHE A 1 118 ? 0.361 2.610 -1.825 1.00 95.81 118 PHE A N 1
ATOM 882 C CA . PHE A 1 118 ? 0.598 1.408 -1.022 1.00 95.81 118 PHE A CA 1
ATOM 883 C C . PHE A 1 118 ? 0.436 1.651 0.483 1.00 95.81 118 PHE A C 1
ATOM 885 O O . PHE A 1 118 ? -0.209 0.849 1.165 1.00 95.81 118 PHE A O 1
ATOM 892 N N . VAL A 1 119 ? 0.941 2.774 1.007 1.00 96.50 119 VAL A N 1
ATOM 893 C CA . VAL A 1 119 ? 0.747 3.134 2.424 1.00 96.50 119 VAL A CA 1
ATOM 894 C C . VAL A 1 119 ? -0.741 3.293 2.741 1.00 96.50 119 VAL A C 1
ATOM 896 O O . VAL A 1 119 ? -1.241 2.699 3.698 1.00 96.50 119 VAL A O 1
ATOM 899 N N . LEU A 1 120 ? -1.478 4.043 1.918 1.00 95.38 120 LEU A N 1
ATOM 900 C CA . LEU A 1 120 ? -2.915 4.251 2.104 1.00 95.38 120 LEU A CA 1
ATOM 901 C C . LEU A 1 120 ? -3.698 2.939 2.031 1.00 95.38 120 LEU A C 1
ATOM 903 O O . LEU A 1 120 ? -4.569 2.709 2.871 1.00 95.38 120 LEU A O 1
ATOM 907 N N . ASN A 1 121 ? -3.373 2.069 1.074 1.00 94.06 121 ASN A N 1
ATOM 908 C CA . ASN A 1 121 ? -4.010 0.765 0.931 1.00 94.06 121 ASN A CA 1
ATOM 909 C C . ASN A 1 121 ? -3.881 -0.064 2.222 1.00 94.06 121 ASN A C 1
ATOM 911 O O . ASN A 1 121 ? -4.895 -0.500 2.773 1.00 94.06 121 ASN A O 1
ATOM 915 N N . ASN A 1 122 ? -2.668 -0.167 2.774 1.00 93.62 122 ASN A N 1
ATOM 916 C CA . ASN A 1 122 ? -2.406 -0.893 4.019 1.00 93.62 122 ASN A CA 1
ATOM 917 C C . ASN A 1 122 ? -3.191 -0.328 5.217 1.00 93.62 122 ASN A C 1
ATOM 919 O O . ASN A 1 122 ? -3.776 -1.084 6.002 1.00 93.62 122 ASN A O 1
ATOM 923 N N . LEU A 1 123 ? -3.233 1.002 5.363 1.00 94.25 123 LEU A N 1
ATOM 924 C CA . LEU A 1 123 ? -3.956 1.667 6.454 1.00 94.25 123 LEU A CA 1
ATOM 925 C C . LEU A 1 123 ? -5.473 1.461 6.342 1.00 94.25 123 LEU A C 1
ATOM 927 O O . LEU A 1 123 ? -6.143 1.161 7.336 1.00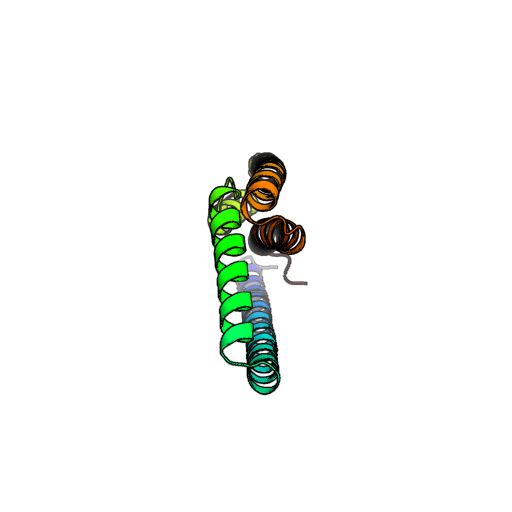 94.25 123 LEU A O 1
ATOM 931 N N . VAL A 1 124 ? -6.022 1.606 5.133 1.00 92.31 124 VAL A N 1
ATOM 932 C CA . VAL A 1 124 ? -7.461 1.478 4.870 1.00 92.31 124 VAL A CA 1
ATOM 933 C C . VAL A 1 124 ? -7.920 0.044 5.088 1.00 92.31 124 VAL A C 1
ATOM 935 O O . VAL A 1 124 ? -8.879 -0.162 5.832 1.00 92.31 124 VAL A O 1
ATOM 938 N N . ILE A 1 125 ? -7.224 -0.946 4.518 1.00 91.06 125 ILE A N 1
ATOM 939 C CA . ILE A 1 125 ? -7.575 -2.360 4.700 1.00 91.06 125 ILE A CA 1
ATOM 940 C C . ILE A 1 125 ? -7.523 -2.725 6.185 1.00 91.06 125 ILE A C 1
ATOM 942 O O . ILE A 1 125 ? -8.476 -3.310 6.705 1.00 91.06 125 ILE A O 1
ATOM 946 N N . GLY A 1 126 ? -6.471 -2.315 6.901 1.00 91.38 126 GLY A N 1
ATOM 947 C CA . GLY A 1 126 ? -6.358 -2.584 8.334 1.00 91.38 126 GLY A CA 1
ATOM 948 C C . GLY A 1 126 ? -7.526 -2.002 9.138 1.00 91.38 126 GLY A C 1
ATOM 949 O O . GLY A 1 126 ? -8.117 -2.673 9.986 1.00 91.38 126 GLY A O 1
ATOM 950 N N . ASN A 1 127 ? -7.924 -0.765 8.842 1.00 91.62 127 ASN A N 1
ATOM 951 C CA . ASN A 1 127 ? -9.042 -0.110 9.520 1.00 91.62 127 ASN A CA 1
ATOM 952 C C . ASN A 1 127 ? -10.402 -0.742 9.150 1.00 91.62 127 ASN A C 1
ATOM 954 O O . ASN A 1 127 ? -11.259 -0.908 10.021 1.00 91.62 127 ASN A O 1
ATOM 958 N N . LEU A 1 128 ? -10.617 -1.130 7.887 1.00 89.62 128 LEU A N 1
ATOM 959 C CA . LEU A 1 128 ? -11.847 -1.799 7.440 1.00 89.62 128 LEU A CA 1
ATOM 960 C C . LEU A 1 128 ? -12.026 -3.161 8.120 1.00 89.62 128 LEU A C 1
ATOM 962 O O . LEU A 1 128 ? -13.081 -3.420 8.712 1.00 89.62 128 LEU A O 1
ATOM 966 N N . LEU A 1 129 ? -10.973 -3.985 8.113 1.00 88.69 129 LEU A N 1
ATOM 967 C CA . LEU A 1 129 ? -10.956 -5.290 8.775 1.00 88.69 129 LEU A CA 1
ATOM 968 C C . LEU A 1 129 ? -11.191 -5.150 10.284 1.00 88.69 129 LEU A C 1
ATOM 970 O O . LEU A 1 129 ? -12.028 -5.853 10.854 1.00 88.69 129 LEU A O 1
ATOM 974 N N . GLY A 1 130 ? -10.517 -4.195 10.933 1.00 87.56 130 GLY A N 1
ATOM 975 C CA . GLY A 1 130 ? -10.639 -3.972 12.374 1.00 87.56 130 GLY A CA 1
ATOM 976 C C . GLY A 1 130 ? -12.035 -3.522 12.817 1.00 87.56 130 GLY A C 1
ATOM 977 O O . GLY A 1 130 ? -12.485 -3.885 13.904 1.00 87.56 130 GLY A O 1
ATOM 978 N N . ARG A 1 131 ? -12.760 -2.773 11.975 1.00 86.69 131 ARG A N 1
ATOM 979 C CA . ARG A 1 131 ? -14.135 -2.326 12.270 1.00 86.69 131 ARG A CA 1
ATOM 980 C C . ARG A 1 131 ? -15.200 -3.383 12.004 1.00 86.69 131 ARG A C 1
ATOM 982 O O . ARG A 1 131 ? -16.358 -3.132 12.335 1.00 86.69 131 ARG A O 1
ATOM 989 N N . LYS A 1 132 ? -14.846 -4.521 11.398 1.00 79.06 132 LYS A N 1
ATOM 990 C CA . LYS A 1 132 ? -15.810 -5.530 10.933 1.00 79.06 132 LYS A CA 1
ATOM 991 C C . LYS A 1 132 ? -16.923 -4.943 10.050 1.00 79.06 132 LYS A C 1
ATOM 993 O O . LYS A 1 132 ? -18.066 -5.395 10.094 1.00 79.06 132 LYS A O 1
ATOM 998 N N . LYS A 1 133 ? -16.616 -3.894 9.278 1.00 63.84 133 LYS A N 1
ATOM 999 C CA . LYS A 1 133 ? -17.564 -3.317 8.318 1.00 63.84 133 LYS A CA 1
ATOM 1000 C C . LYS A 1 133 ? -17.579 -4.205 7.074 1.00 63.84 133 LYS A C 1
ATOM 1002 O O . LYS A 1 133 ? -16.864 -3.931 6.122 1.00 63.84 133 LYS A O 1
ATOM 1007 N N . PHE A 1 134 ? -18.359 -5.281 7.137 1.00 61.28 134 PHE A N 1
ATOM 1008 C CA . PHE A 1 134 ? -18.509 -6.287 6.076 1.00 61.28 134 PHE A CA 1
ATOM 1009 C C . PHE A 1 134 ? -19.778 -6.065 5.234 1.00 61.28 134 PHE A C 1
ATOM 1011 O O . PHE A 1 134 ? -20.416 -7.038 4.840 1.00 61.28 134 PHE A O 1
ATOM 1018 N N . SER A 1 135 ? -20.201 -4.802 5.085 1.00 48.34 135 SER A N 1
ATOM 1019 C CA . SER A 1 135 ? -21.453 -4.459 4.398 1.00 48.34 135 SER A CA 1
ATOM 1020 C C . SER A 1 135 ? -21.424 -4.821 2.924 1.00 48.34 135 SER A C 1
ATOM 1022 O O . SER A 1 135 ? -20.336 -4.716 2.319 1.00 48.34 135 SER A O 1
#

Secondary structure (DSSP, 8-state):
--HHHHHHHHHHHHHHHHHHHHHHHHHHHHHHHHHHHHHHHHS-HHHHHHHHHHHHHHHHHHHHH-SS-HHHHHHHHHTT-THHHHHHHHHHHHHHHHHHHHHHHH--HHHHHHHHHHHHHHHHHHHHHHTT---

pLDDT: mean 88.38, std 12.65, range [48.34, 97.56]

Organism: NCBI:txid408172